Protein AF-A0A538NT52-F1 (afdb_monomer_lite)

Radius of gyration: 9.9 Å; chains: 1; bounding box: 22×18×29 Å

Secondary structure (DSSP, 8-state):
----EEEEETS-HHHHHHHHHHHHTT--SEEEEPTTSTTHHHHHHHHHHTT--B-

Foldseek 3Di:
DDFFEQEDQQQDPVSVVVVVVCVVVVNGQAYEADPPHPRRVVSVVVCVVVVHHYD

Sequence (55 aa):
MLIINADDWGRSLAETDAALRCYKAGRITSVSAMAFMADSERAAELGKELSLRTG

pLDDT: mean 97.1, std 3.21, range [77.69, 98.62]

Structure (mmCIF, N/CA/C/O backbone):
data_AF-A0A538NT52-F1
#
_entry.id   AF-A0A538NT52-F1
#
loop_
_atom_site.group_PDB
_atom_site.id
_atom_site.type_symbol
_atom_site.label_atom_id
_atom_site.label_alt_id
_atom_site.label_comp_id
_atom_site.label_asym_id
_atom_site.label_entity_id
_atom_site.label_seq_id
_atom_site.pdbx_PDB_ins_code
_atom_site.Cartn_x
_atom_site.Cartn_y
_atom_site.Cartn_z
_atom_site.occupancy
_atom_site.B_iso_or_equiv
_atom_site.auth_seq_id
_atom_site.auth_comp_id
_atom_site.auth_asym_id
_atom_site.auth_atom_id
_atom_site.pdbx_PDB_model_num
ATOM 1 N N . MET A 1 1 ? -2.637 2.850 19.866 1.00 77.69 1 MET A N 1
ATOM 2 C CA . MET A 1 1 ? -3.028 2.450 18.497 1.00 77.69 1 MET A CA 1
ATOM 3 C C . MET A 1 1 ? -2.099 1.331 18.060 1.00 77.69 1 MET A C 1
ATOM 5 O O . MET A 1 1 ? -0.895 1.545 18.102 1.00 77.69 1 MET A O 1
ATOM 9 N N . LEU A 1 2 ? -2.632 0.153 17.729 1.00 93.56 2 LEU A N 1
ATOM 10 C CA . LEU A 1 2 ? -1.833 -0.964 17.215 1.00 93.56 2 LEU A CA 1
ATOM 11 C C . LEU A 1 2 ? -1.588 -0.755 15.718 1.00 93.56 2 LEU A C 1
ATOM 13 O O . LEU A 1 2 ? -2.525 -0.418 14.999 1.00 93.56 2 LEU A O 1
ATOM 17 N N . ILE A 1 3 ? -0.345 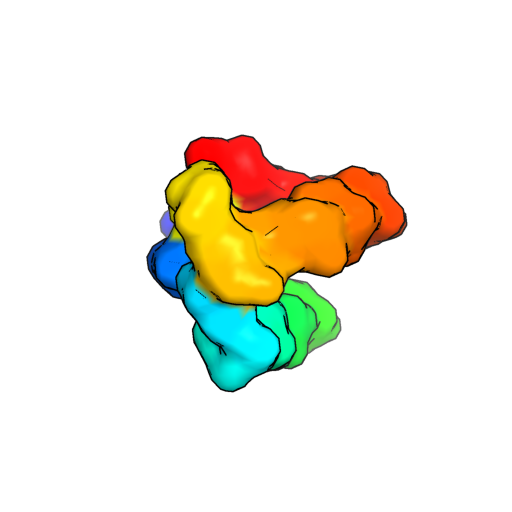-0.936 15.273 1.00 96.69 3 ILE A N 1
ATOM 18 C CA . ILE A 1 3 ? 0.028 -0.862 13.860 1.00 96.69 3 ILE A CA 1
ATOM 19 C C . ILE A 1 3 ? 0.253 -2.287 13.360 1.00 96.69 3 ILE A C 1
ATOM 21 O O . ILE A 1 3 ? 1.110 -2.994 13.881 1.00 96.69 3 ILE A O 1
ATOM 25 N N . ILE A 1 4 ? -0.518 -2.693 12.354 1.00 97.88 4 ILE A N 1
ATOM 26 C CA . ILE A 1 4 ? -0.312 -3.922 11.590 1.00 97.88 4 ILE A CA 1
ATOM 27 C C . ILE A 1 4 ? 0.137 -3.495 10.194 1.00 97.88 4 ILE A C 1
ATOM 29 O O . ILE A 1 4 ? -0.659 -2.928 9.441 1.00 97.88 4 ILE A O 1
ATOM 33 N N . ASN A 1 5 ? 1.414 -3.720 9.890 1.00 97.94 5 ASN A N 1
ATOM 34 C CA . ASN A 1 5 ? 2.047 -3.283 8.651 1.00 97.94 5 ASN A CA 1
ATOM 35 C C . ASN A 1 5 ? 2.146 -4.433 7.646 1.00 97.94 5 ASN A C 1
ATOM 37 O O . ASN A 1 5 ? 2.529 -5.537 8.032 1.00 97.94 5 ASN A O 1
ATOM 41 N N . ALA A 1 6 ? 1.847 -4.170 6.375 1.00 98.19 6 ALA A N 1
ATOM 42 C CA . ALA A 1 6 ? 2.298 -5.026 5.280 1.00 98.19 6 ALA A CA 1
ATOM 43 C C . ALA A 1 6 ? 3.508 -4.388 4.590 1.00 98.19 6 ALA A C 1
ATOM 45 O O . ALA A 1 6 ? 3.469 -3.206 4.243 1.00 98.19 6 ALA A O 1
ATOM 46 N N . ASP A 1 7 ? 4.565 -5.174 4.405 1.00 98.12 7 ASP A N 1
ATOM 47 C CA . ASP A 1 7 ? 5.765 -4.733 3.698 1.00 98.12 7 ASP A CA 1
ATOM 48 C C . ASP A 1 7 ? 5.627 -4.878 2.176 1.00 98.12 7 ASP A C 1
ATOM 50 O O . ASP A 1 7 ? 4.656 -5.450 1.677 1.00 98.12 7 ASP A O 1
ATOM 54 N N . ASP A 1 8 ? 6.611 -4.343 1.449 1.00 98.31 8 ASP A N 1
ATOM 55 C CA . ASP A 1 8 ? 6.755 -4.449 -0.009 1.00 98.31 8 ASP A CA 1
ATOM 56 C C . ASP A 1 8 ? 5.687 -3.706 -0.842 1.00 98.31 8 ASP A C 1
ATOM 58 O O . ASP A 1 8 ? 5.461 -4.019 -2.015 1.00 98.31 8 ASP A O 1
ATOM 62 N N . TRP A 1 9 ? 5.053 -2.666 -0.292 1.00 98.44 9 TRP A N 1
ATOM 63 C CA . TRP A 1 9 ? 4.063 -1.877 -1.033 1.00 98.44 9 TRP A CA 1
ATOM 64 C C . TRP A 1 9 ? 4.695 -1.167 -2.234 1.00 98.44 9 TRP A C 1
ATOM 66 O O . TRP A 1 9 ? 5.637 -0.393 -2.081 1.00 98.44 9 TRP A O 1
ATOM 76 N N . GLY A 1 10 ? 4.188 -1.428 -3.441 1.00 98.44 10 GLY A N 1
ATOM 77 C CA . GLY A 1 10 ? 4.755 -0.910 -4.688 1.00 98.44 10 GLY A CA 1
ATOM 78 C C . GLY A 1 10 ? 5.888 -1.749 -5.284 1.00 98.44 10 GLY A C 1
ATOM 79 O O . GLY A 1 10 ? 6.337 -1.428 -6.384 1.00 98.44 10 GLY A O 1
ATOM 80 N N . ARG A 1 11 ? 6.333 -2.839 -4.632 1.00 98.38 11 ARG A N 1
ATOM 81 C CA . ARG A 1 11 ? 7.369 -3.743 -5.171 1.00 98.38 11 ARG A CA 1
ATOM 82 C C . ARG A 1 11 ? 6.959 -4.331 -6.526 1.00 98.38 11 ARG A C 1
ATOM 84 O O . ARG A 1 11 ? 7.699 -4.214 -7.502 1.00 98.38 11 ARG A O 1
ATOM 91 N N . SER A 1 12 ? 5.788 -4.961 -6.574 1.00 98.62 12 SER A N 1
ATOM 92 C CA . SER A 1 12 ? 5.146 -5.453 -7.793 1.00 98.62 12 SER A CA 1
ATOM 93 C C . SER A 1 12 ? 3.624 -5.460 -7.624 1.00 98.62 12 SER A C 1
ATOM 95 O O . SER A 1 12 ? 3.111 -5.271 -6.519 1.00 98.62 12 SER A O 1
ATOM 97 N N . LEU A 1 13 ? 2.896 -5.733 -8.712 1.00 98.44 13 LEU A N 1
ATOM 98 C CA . LEU A 1 13 ? 1.438 -5.885 -8.682 1.00 98.44 13 LEU A CA 1
ATOM 99 C C . LEU A 1 13 ? 0.979 -6.899 -7.625 1.00 98.44 13 LEU A C 1
ATOM 101 O O . LEU A 1 13 ? -0.033 -6.681 -6.962 1.00 98.44 13 LEU A O 1
ATOM 105 N N . ALA A 1 14 ? 1.718 -8.000 -7.456 1.00 98.50 14 ALA A N 1
ATOM 106 C CA . ALA A 1 14 ? 1.321 -9.086 -6.570 1.00 98.50 14 ALA A CA 1
ATOM 107 C C . ALA A 1 14 ? 1.298 -8.648 -5.097 1.00 98.50 14 ALA A C 1
ATOM 109 O O . ALA A 1 14 ? 0.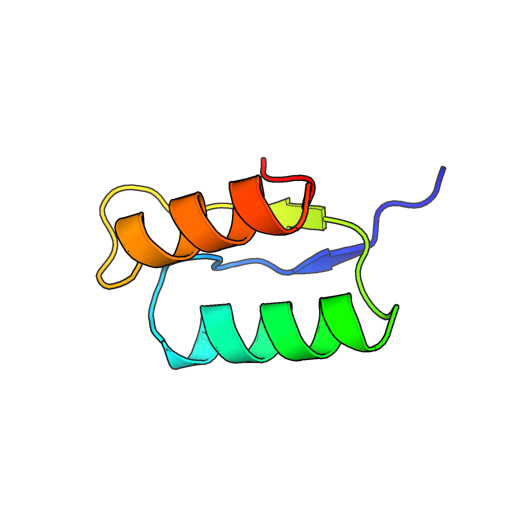290 -8.864 -4.415 1.00 98.50 14 ALA A O 1
ATOM 110 N N . GLU A 1 15 ? 2.372 -8.014 -4.617 1.00 98.50 15 GLU A N 1
ATOM 111 C CA . GLU A 1 15 ? 2.470 -7.536 -3.236 1.00 98.50 15 GLU A CA 1
ATOM 112 C C . GLU A 1 15 ? 1.503 -6.375 -2.977 1.00 98.50 15 GLU A C 1
ATOM 114 O O . GLU A 1 15 ? 0.744 -6.425 -2.003 1.00 98.50 15 GLU A O 1
ATOM 119 N N . THR A 1 16 ? 1.441 -5.384 -3.877 1.00 98.56 16 THR A N 1
ATOM 120 C CA . THR A 1 16 ? 0.517 -4.245 -3.745 1.00 98.56 16 THR A CA 1
ATOM 121 C C . THR A 1 16 ? -0.937 -4.717 -3.692 1.00 98.56 16 THR A C 1
ATOM 123 O O . THR A 1 16 ? -1.690 -4.319 -2.803 1.00 98.56 16 THR A O 1
ATOM 126 N N . ASP A 1 17 ? -1.355 -5.623 -4.579 1.00 98.62 17 ASP A N 1
ATOM 127 C CA . ASP A 1 17 ? -2.740 -6.100 -4.593 1.00 98.62 17 ASP A CA 1
ATOM 128 C C . ASP A 1 17 ? -3.061 -6.980 -3.377 1.00 98.62 17 ASP A C 1
ATOM 130 O O . ASP A 1 17 ? -4.188 -6.951 -2.872 1.00 98.62 17 ASP A O 1
ATOM 134 N N . ALA A 1 18 ? -2.099 -7.763 -2.879 1.00 98.62 18 ALA A N 1
ATOM 135 C CA . ALA A 1 18 ? -2.278 -8.549 -1.661 1.00 98.62 18 ALA A CA 1
ATOM 136 C C . ALA A 1 18 ? -2.476 -7.651 -0.434 1.00 98.62 18 ALA A C 1
ATOM 138 O O . ALA A 1 18 ? -3.460 -7.819 0.296 1.00 98.62 18 ALA A O 1
ATOM 139 N N . ALA A 1 19 ? -1.605 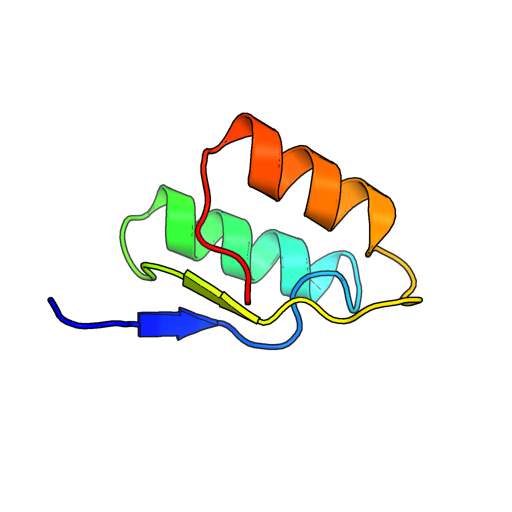-6.660 -0.246 1.00 98.50 19 ALA A N 1
ATOM 140 C CA . ALA A 1 19 ? -1.733 -5.679 0.825 1.00 98.50 19 ALA A CA 1
ATOM 141 C C . ALA A 1 19 ? -3.037 -4.870 0.697 1.00 98.50 19 ALA A C 1
ATOM 143 O O . ALA A 1 19 ? -3.743 -4.678 1.689 1.00 98.50 19 ALA A O 1
ATOM 144 N N . LEU A 1 20 ? -3.437 -4.498 -0.524 1.00 98.50 20 LEU A N 1
ATOM 145 C CA . LEU A 1 20 ? -4.683 -3.778 -0.785 1.00 98.50 20 LEU A CA 1
ATOM 146 C C . LEU A 1 20 ? -5.913 -4.597 -0.377 1.00 98.5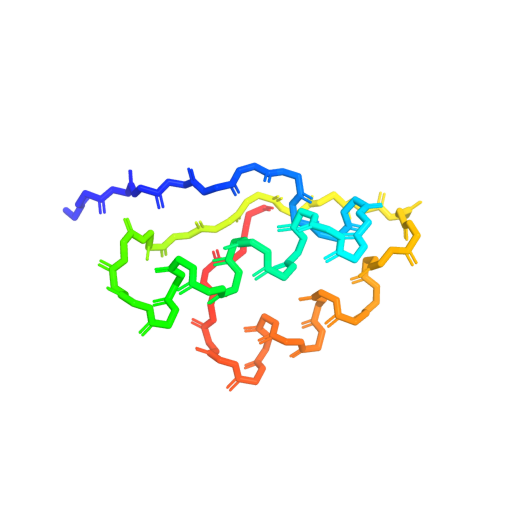0 20 LEU A C 1
ATOM 148 O O . LEU A 1 20 ? -6.828 -4.068 0.257 1.00 98.50 20 LEU A O 1
ATOM 152 N N . ARG A 1 21 ? -5.943 -5.895 -0.711 1.00 98.62 21 ARG A N 1
ATOM 153 C CA . ARG A 1 21 ? -7.019 -6.802 -0.276 1.00 98.62 21 ARG A CA 1
ATOM 154 C C . ARG A 1 21 ? -7.067 -6.916 1.246 1.00 98.62 21 ARG A C 1
ATOM 156 O O . ARG A 1 21 ? -8.151 -6.836 1.820 1.00 98.62 21 ARG A O 1
ATOM 163 N N . CYS A 1 22 ? -5.915 -7.057 1.900 1.00 98.38 22 CYS A N 1
ATOM 164 C CA . CYS A 1 22 ? -5.828 -7.105 3.359 1.00 98.38 22 CYS A CA 1
ATOM 165 C C . CYS A 1 22 ? -6.330 -5.811 4.010 1.00 98.38 22 CYS A C 1
ATOM 167 O O . CYS A 1 22 ? -7.080 -5.877 4.985 1.00 98.38 22 CYS A O 1
ATOM 169 N N . TYR A 1 23 ? -5.973 -4.649 3.460 1.00 98.06 23 TYR A N 1
ATOM 170 C CA . TYR A 1 23 ? -6.443 -3.357 3.955 1.00 98.06 23 TYR A CA 1
ATOM 171 C C . TYR A 1 23 ? -7.960 -3.215 3.801 1.00 98.06 23 TYR A C 1
ATOM 173 O O . TYR A 1 23 ? -8.653 -2.934 4.776 1.00 98.06 23 TYR A O 1
ATOM 181 N N . LYS A 1 24 ? -8.501 -3.523 2.612 1.00 97.44 24 LYS A N 1
ATOM 182 C CA . LYS A 1 24 ? -9.953 -3.508 2.352 1.00 97.44 24 LYS A CA 1
ATOM 183 C C . LYS A 1 24 ? -10.731 -4.481 3.246 1.00 97.44 24 LYS A C 1
ATOM 185 O O . LYS A 1 24 ? -11.885 -4.222 3.565 1.00 97.44 24 LYS A O 1
ATOM 190 N N . ALA A 1 25 ? -10.104 -5.576 3.673 1.00 98.19 25 ALA A N 1
ATOM 191 C CA . ALA A 1 25 ? -10.673 -6.537 4.617 1.00 98.19 25 ALA A CA 1
ATOM 192 C C . ALA A 1 25 ? -10.430 -6.181 6.102 1.00 98.19 25 ALA A C 1
ATOM 194 O O . ALA A 1 25 ? -10.724 -7.000 6.975 1.00 98.19 25 ALA A O 1
ATOM 195 N N . GLY A 1 26 ? -9.862 -5.006 6.404 1.00 96.88 26 GLY A N 1
ATOM 196 C CA . GLY A 1 26 ? -9.596 -4.539 7.769 1.00 96.88 26 GLY A CA 1
ATOM 197 C C . GLY A 1 26 ? -8.517 -5.332 8.515 1.00 96.88 26 GLY A C 1
ATOM 198 O O . GLY A 1 26 ? -8.549 -5.404 9.741 1.00 96.88 26 GLY A O 1
ATOM 199 N N . ARG A 1 27 ? -7.594 -5.987 7.796 1.00 97.88 27 ARG A N 1
ATOM 200 C CA . ARG A 1 27 ? -6.555 -6.859 8.382 1.00 97.88 27 ARG A CA 1
ATOM 201 C C . ARG A 1 27 ? -5.245 -6.142 8.683 1.00 97.88 27 ARG A C 1
ATOM 203 O O . ARG A 1 27 ? -4.534 -6.572 9.584 1.00 97.88 27 ARG A O 1
ATOM 210 N N . ILE A 1 28 ? -4.939 -5.075 7.950 1.00 97.94 28 ILE A N 1
ATOM 211 C CA . ILE A 1 28 ? -3.753 -4.236 8.159 1.00 97.94 28 ILE A CA 1
ATOM 212 C C . ILE A 1 28 ? -4.169 -2.779 8.346 1.00 97.94 28 ILE A C 1
ATOM 214 O O . ILE A 1 28 ? -5.242 -2.371 7.904 1.00 97.94 28 ILE A O 1
ATOM 218 N N . THR A 1 29 ? -3.312 -1.995 8.990 1.00 97.31 29 THR A N 1
ATOM 219 C CA . THR A 1 29 ? -3.557 -0.576 9.293 1.00 97.31 29 THR A CA 1
ATOM 220 C C . THR A 1 29 ? -2.547 0.361 8.631 1.00 97.31 29 THR A C 1
ATOM 222 O O . THR A 1 29 ? -2.738 1.575 8.661 1.00 97.31 29 THR A O 1
ATOM 225 N N . SER A 1 30 ? -1.450 -0.175 8.092 1.00 98.00 30 SER A N 1
ATOM 226 C CA . SER A 1 30 ? -0.420 0.579 7.374 1.00 98.00 30 SER A CA 1
ATOM 227 C C . SER A 1 30 ? 0.324 -0.304 6.376 1.00 98.00 30 SER A C 1
ATOM 229 O O . SER A 1 30 ? 0.203 -1.532 6.408 1.00 98.00 30 SER A O 1
ATOM 231 N N . VAL A 1 31 ? 1.111 0.334 5.516 1.00 98.44 31 VAL A N 1
ATOM 232 C CA . VAL A 1 31 ? 2.044 -0.319 4.595 1.00 98.44 31 VAL A CA 1
ATOM 233 C C . VAL A 1 31 ? 3.398 0.397 4.585 1.00 98.44 31 VAL A C 1
ATOM 235 O O . VAL A 1 31 ? 3.442 1.607 4.824 1.00 98.44 31 VAL A O 1
ATOM 238 N N . SER A 1 32 ? 4.486 -0.320 4.285 1.00 98.25 32 SER A N 1
ATOM 239 C CA . SER A 1 32 ? 5.808 0.282 4.029 1.00 98.25 32 SER A CA 1
ATOM 240 C C . SER A 1 32 ? 6.072 0.342 2.521 1.00 98.25 32 SER A C 1
ATOM 242 O O . SER A 1 32 ? 6.060 -0.676 1.824 1.00 98.25 32 SER A O 1
ATOM 244 N N . ALA A 1 33 ? 6.224 1.561 2.002 1.00 97.62 33 ALA A N 1
ATOM 245 C CA . ALA A 1 33 ? 6.333 1.816 0.576 1.00 97.62 33 ALA A CA 1
ATOM 246 C C . ALA A 1 33 ? 7.767 1.607 0.087 1.00 97.62 33 ALA A C 1
ATOM 248 O O . ALA A 1 33 ? 8.723 2.206 0.578 1.00 97.62 33 ALA A O 1
ATOM 249 N N . MET A 1 34 ? 7.904 0.796 -0.953 1.00 97.56 34 MET A N 1
ATOM 250 C CA . MET A 1 34 ? 9.142 0.649 -1.696 1.00 97.56 34 MET A CA 1
ATOM 251 C C . MET A 1 34 ? 9.178 1.717 -2.791 1.00 97.56 34 MET A C 1
ATOM 253 O O . MET A 1 34 ? 8.274 1.804 -3.626 1.00 97.56 34 MET A O 1
ATOM 257 N N . ALA A 1 35 ? 10.225 2.538 -2.798 1.00 96.38 35 ALA A N 1
ATOM 258 C CA . ALA A 1 35 ? 10.438 3.551 -3.827 1.00 96.38 35 ALA A CA 1
ATOM 259 C C . ALA A 1 35 ? 11.162 2.964 -5.048 1.00 96.38 35 ALA A C 1
ATOM 261 O O . ALA A 1 35 ? 11.985 2.059 -4.910 1.00 96.38 35 ALA A O 1
ATOM 262 N N . PHE A 1 36 ? 10.896 3.530 -6.229 1.00 97.19 36 PHE A N 1
ATOM 263 C CA . PHE A 1 36 ? 11.557 3.172 -7.495 1.00 97.19 36 PHE A CA 1
ATOM 264 C C . PHE A 1 36 ? 11.396 1.698 -7.907 1.00 97.19 36 PHE A C 1
ATOM 266 O O . PHE A 1 36 ? 12.268 1.126 -8.560 1.00 97.19 36 PHE A O 1
ATOM 273 N N . MET A 1 37 ? 10.282 1.082 -7.521 1.00 98.12 37 MET A N 1
ATOM 274 C CA . MET A 1 37 ? 9.911 -0.280 -7.885 1.00 98.12 37 MET A CA 1
ATOM 275 C C . MET A 1 37 ? 8.882 -0.290 -9.016 1.00 98.12 37 MET A C 1
ATOM 277 O O . MET A 1 37 ? 8.308 0.740 -9.371 1.00 98.12 37 MET A O 1
ATOM 281 N N . ALA A 1 38 ? 8.640 -1.479 -9.573 1.00 98.38 38 ALA A N 1
ATOM 282 C CA . ALA A 1 38 ? 7.815 -1.666 -10.764 1.00 98.38 38 ALA A CA 1
ATOM 283 C C . ALA A 1 38 ? 6.375 -1.149 -10.617 1.00 98.38 38 ALA A C 1
ATOM 285 O O . ALA A 1 38 ? 5.749 -0.821 -11.620 1.00 98.38 38 ALA A O 1
ATOM 286 N N . ASP A 1 39 ? 5.853 -1.081 -9.391 1.00 98.50 39 ASP A N 1
ATOM 287 C CA . ASP A 1 39 ? 4.472 -0.688 -9.112 1.00 98.50 39 ASP A CA 1
ATOM 288 C C . ASP A 1 39 ? 4.377 0.531 -8.171 1.00 98.50 39 ASP A C 1
ATOM 290 O O . ASP A 1 39 ? 3.297 0.853 -7.679 1.00 98.50 39 ASP A O 1
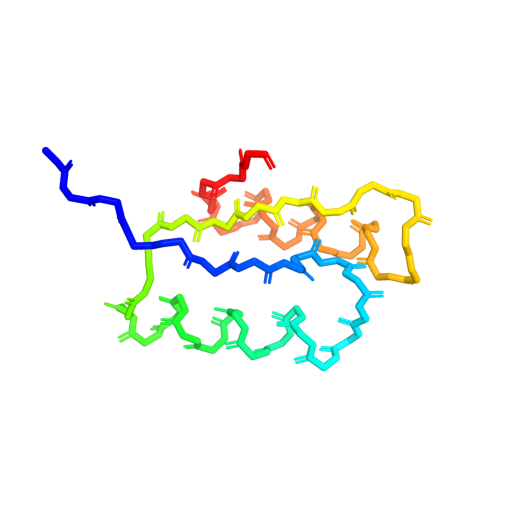ATOM 294 N N . SER A 1 40 ? 5.492 1.230 -7.908 1.00 98.06 40 SER A N 1
ATOM 295 C CA . SER A 1 40 ? 5.546 2.331 -6.932 1.00 98.06 40 SER A CA 1
ATOM 296 C C . SER A 1 40 ? 4.583 3.476 -7.252 1.00 98.06 40 SER A C 1
ATOM 298 O O . SER A 1 40 ? 3.971 4.020 -6.335 1.00 98.06 40 SER A O 1
ATOM 300 N N . GLU A 1 41 ? 4.438 3.856 -8.525 1.00 98.31 41 GLU A N 1
ATOM 301 C CA . GLU A 1 41 ? 3.570 4.973 -8.929 1.00 98.31 41 GLU A CA 1
ATOM 302 C C . GLU A 1 41 ? 2.099 4.667 -8.639 1.00 98.31 41 GLU A C 1
ATOM 304 O O . GLU A 1 41 ? 1.444 5.405 -7.900 1.00 98.31 41 GLU A O 1
ATOM 309 N N . ARG A 1 42 ? 1.612 3.515 -9.115 1.00 98.31 42 ARG A N 1
ATOM 310 C CA . ARG A 1 42 ? 0.246 3.048 -8.847 1.00 98.31 42 ARG A CA 1
ATOM 311 C C . ARG A 1 42 ? 0.001 2.869 -7.350 1.00 98.31 42 ARG A C 1
ATOM 313 O O . ARG A 1 42 ? -1.042 3.261 -6.830 1.00 98.31 42 ARG A O 1
ATOM 320 N N . ALA A 1 43 ? 0.964 2.291 -6.637 1.00 98.12 43 ALA A N 1
ATOM 321 C CA . ALA A 1 43 ? 0.878 2.092 -5.197 1.00 98.12 43 ALA A CA 1
ATOM 322 C C . ALA A 1 43 ? 0.771 3.430 -4.434 1.00 98.12 43 ALA A C 1
ATOM 324 O O . ALA A 1 43 ? 0.045 3.518 -3.439 1.00 98.12 43 ALA A O 1
ATOM 325 N N . ALA A 1 44 ? 1.433 4.490 -4.908 1.00 98.00 44 ALA A N 1
ATOM 326 C CA . ALA A 1 44 ? 1.312 5.832 -4.344 1.00 98.00 44 ALA A CA 1
ATOM 327 C C . ALA A 1 44 ? -0.060 6.472 -4.624 1.00 98.00 44 ALA A C 1
ATOM 329 O O . ALA A 1 44 ? -0.618 7.122 -3.737 1.00 98.00 44 ALA A O 1
ATOM 330 N N . GLU A 1 45 ? -0.623 6.282 -5.821 1.00 98.19 45 GLU A N 1
ATOM 331 C CA . GLU A 1 45 ? -1.979 6.744 -6.161 1.00 98.19 45 GLU A CA 1
ATOM 332 C C . GLU A 1 45 ? -3.036 6.056 -5.292 1.00 98.19 45 GLU A C 1
ATOM 334 O O . GLU A 1 45 ? -3.799 6.732 -4.601 1.00 98.19 45 GLU A O 1
ATOM 339 N N . LEU A 1 46 ? -2.995 4.722 -5.212 1.00 97.88 46 LEU A N 1
ATOM 340 C CA . LEU A 1 46 ? -3.887 3.932 -4.357 1.00 97.88 46 LEU A CA 1
ATOM 341 C C . LEU A 1 46 ? -3.778 4.332 -2.883 1.00 97.88 46 LEU A C 1
ATOM 343 O O . LEU A 1 46 ? -4.786 4.416 -2.180 1.00 97.88 46 LEU A O 1
ATOM 347 N N . GLY A 1 47 ? -2.555 4.590 -2.408 1.00 96.69 47 GLY A N 1
ATOM 348 C CA . GLY A 1 47 ? -2.314 5.044 -1.043 1.00 96.69 47 GLY A CA 1
ATOM 349 C C . GLY A 1 47 ? -3.027 6.364 -0.734 1.00 96.69 47 GLY A C 1
ATOM 350 O O . GLY A 1 47 ? -3.674 6.488 0.309 1.00 96.69 47 GLY A O 1
ATOM 351 N N . LYS A 1 48 ? -2.974 7.323 -1.669 1.00 96.88 48 LYS A N 1
ATOM 352 C CA . LYS A 1 48 ? -3.664 8.618 -1.557 1.00 96.88 48 LYS A CA 1
ATOM 353 C C . LYS A 1 48 ? -5.181 8.466 -1.610 1.00 96.88 48 LYS A C 1
ATOM 355 O O . LYS A 1 48 ? -5.863 8.996 -0.736 1.00 96.88 48 LYS A O 1
ATOM 360 N N . GLU A 1 49 ? -5.703 7.737 -2.595 1.00 97.56 49 GLU A N 1
ATOM 361 C CA . GLU A 1 49 ? -7.149 7.542 -2.789 1.00 97.56 49 GLU A CA 1
ATOM 362 C C . GLU A 1 49 ? -7.824 6.931 -1.558 1.00 97.56 49 GLU A C 1
ATOM 364 O O . GLU A 1 49 ? -8.933 7.312 -1.187 1.00 97.56 49 GLU A O 1
ATOM 369 N N . LEU A 1 50 ? -7.137 5.997 -0.902 1.00 95.69 50 LEU A N 1
ATOM 370 C CA . LEU A 1 50 ? -7.674 5.249 0.231 1.00 95.69 50 LEU A CA 1
ATOM 371 C C . LEU A 1 50 ? -7.319 5.861 1.587 1.00 95.69 50 LEU A C 1
ATOM 373 O O . LEU A 1 50 ? -7.717 5.310 2.611 1.00 95.69 50 LEU A O 1
ATOM 377 N N . SER A 1 51 ? -6.565 6.968 1.616 1.00 95.06 51 SER A N 1
ATOM 378 C CA . SER A 1 51 ?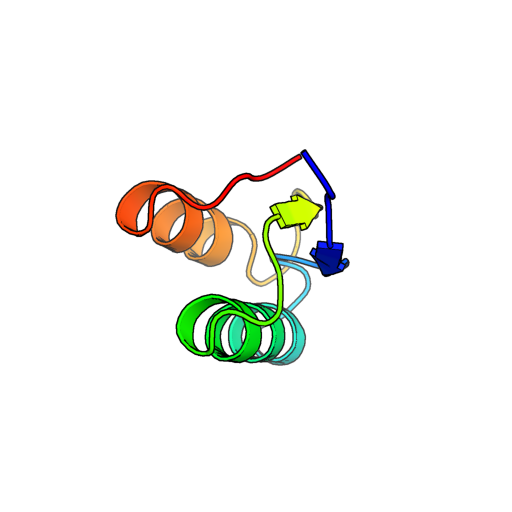 -5.970 7.508 2.850 1.00 95.06 51 SER A CA 1
ATOM 379 C C . SER A 1 51 ? -5.224 6.430 3.655 1.00 95.06 51 SER A C 1
ATOM 381 O O . SER A 1 51 ? -5.245 6.410 4.889 1.00 95.06 51 SER A O 1
ATOM 383 N N . LEU A 1 52 ? -4.584 5.498 2.943 1.00 95.81 52 LEU A N 1
ATOM 384 C CA . LEU A 1 52 ? -3.815 4.415 3.535 1.00 95.81 52 LEU A CA 1
ATOM 385 C C . LEU A 1 52 ? -2.536 4.996 4.133 1.00 95.81 52 LEU A C 1
ATOM 387 O O . LEU A 1 52 ? -1.808 5.744 3.482 1.00 95.81 52 LEU A O 1
ATOM 391 N N . ARG A 1 53 ? -2.230 4.624 5.376 1.00 95.19 53 ARG A N 1
ATOM 392 C CA . ARG A 1 53 ? -0.987 5.046 6.016 1.00 95.19 53 ARG A CA 1
ATOM 393 C C . ARG A 1 53 ? 0.202 4.351 5.350 1.00 95.19 53 ARG A C 1
ATOM 395 O O . ARG A 1 53 ? 0.405 3.158 5.561 1.00 95.19 53 ARG A O 1
ATOM 402 N N . THR A 1 54 ? 0.991 5.119 4.612 1.00 93.81 54 THR A N 1
ATOM 403 C CA . THR A 1 54 ? 2.249 4.692 3.987 1.00 93.81 54 THR A CA 1
ATOM 404 C C . THR A 1 54 ? 3.444 5.224 4.783 1.00 93.81 54 THR A C 1
ATOM 406 O O . THR A 1 54 ? 3.427 6.391 5.189 1.00 93.81 54 THR A O 1
ATOM 409 N N . GLY A 1 55 ? 4.453 4.384 5.015 1.00 87.12 55 GLY A N 1
ATOM 410 C CA . GLY A 1 55 ? 5.748 4.748 5.607 1.00 87.12 55 GLY A CA 1
ATOM 411 C C . GLY A 1 55 ? 6.907 4.538 4.650 1.00 87.12 55 GLY A C 1
ATOM 412 O O . GLY A 1 55 ? 6.727 3.743 3.701 1.00 87.12 55 GLY A O 1
#